Protein AF-A0A7C1UDN8-F1 (afdb_monomer_lite)

Structure (mmCIF, N/CA/C/O backbone):
data_AF-A0A7C1UDN8-F1
#
_entry.id   AF-A0A7C1UDN8-F1
#
loop_
_atom_site.group_PDB
_atom_site.id
_atom_site.type_symbol
_atom_site.label_atom_id
_atom_site.label_alt_id
_atom_site.label_comp_id
_atom_site.label_asym_id
_atom_site.label_entity_id
_atom_site.label_seq_id
_atom_site.pdbx_PDB_ins_code
_atom_site.Cartn_x
_atom_site.Cartn_y
_atom_site.Cartn_z
_atom_site.occupancy
_atom_site.B_iso_or_equiv
_atom_site.auth_seq_id
_atom_site.auth_comp_id
_atom_site.auth_asym_id
_atom_site.auth_atom_id
_atom_site.pdbx_PDB_model_num
ATOM 1 N N . MET A 1 1 ? -15.740 -4.122 31.085 1.00 71.56 1 MET A N 1
ATOM 2 C CA . MET A 1 1 ? -14.497 -4.740 30.578 1.00 71.56 1 MET A CA 1
ATOM 3 C C . MET A 1 1 ? -14.249 -4.084 29.233 1.00 71.56 1 MET A C 1
ATOM 5 O O . MET A 1 1 ? -15.215 -3.974 28.496 1.00 71.56 1 MET A O 1
ATOM 9 N N . GLY A 1 2 ? -13.065 -3.521 28.988 1.00 88.56 2 GLY A N 1
ATOM 10 C CA . GLY A 1 2 ? -12.771 -2.859 27.711 1.00 88.56 2 GLY A CA 1
ATOM 11 C C . GLY A 1 2 ? -12.361 -3.883 26.657 1.00 88.56 2 GLY A C 1
ATOM 12 O O . GLY A 1 2 ? -11.670 -4.844 26.993 1.00 88.56 2 GLY A O 1
ATOM 13 N N . GLU A 1 3 ? -12.789 -3.678 25.418 1.00 96.44 3 GLU A N 1
ATOM 14 C CA . GLU A 1 3 ? -12.419 -4.502 24.265 1.00 96.44 3 GLU A CA 1
ATOM 15 C C . GLU A 1 3 ? -11.464 -3.723 23.353 1.00 96.44 3 GLU A C 1
ATOM 17 O O . GLU A 1 3 ? -11.443 -2.492 23.369 1.00 96.44 3 GLU A O 1
ATOM 22 N N . LEU A 1 4 ? -10.654 -4.437 22.571 1.00 96.88 4 LEU A N 1
ATOM 23 C CA . LEU A 1 4 ? -9.713 -3.850 21.616 1.00 96.88 4 LEU A CA 1
ATOM 24 C C . LEU A 1 4 ? -9.818 -4.574 20.274 1.00 96.88 4 LEU A C 1
ATOM 26 O O . LEU A 1 4 ? -9.740 -5.802 20.224 1.00 96.88 4 LEU A O 1
ATOM 30 N N . LEU A 1 5 ? -9.915 -3.802 19.192 1.00 97.38 5 LEU A N 1
ATOM 31 C CA . LEU A 1 5 ? -9.803 -4.286 17.819 1.00 97.38 5 LEU A CA 1
ATOM 32 C C . LEU A 1 5 ? -8.441 -3.883 17.239 1.00 97.38 5 LEU A C 1
ATOM 34 O O . LEU A 1 5 ? -8.110 -2.701 17.177 1.00 97.38 5 LEU A O 1
ATOM 38 N N . GLY A 1 6 ? -7.668 -4.867 16.774 1.00 97.00 6 GLY A N 1
ATOM 39 C CA . GLY A 1 6 ? -6.468 -4.628 15.973 1.00 97.00 6 GLY A CA 1
ATOM 40 C C . GLY A 1 6 ? -6.811 -4.540 14.486 1.00 97.00 6 GLY A C 1
ATOM 41 O O . GLY A 1 6 ? -7.373 -5.482 13.930 1.00 97.00 6 GLY A O 1
ATOM 42 N N . ALA A 1 7 ? -6.442 -3.437 13.835 1.00 95.69 7 ALA A N 1
ATOM 43 C CA . ALA A 1 7 ? -6.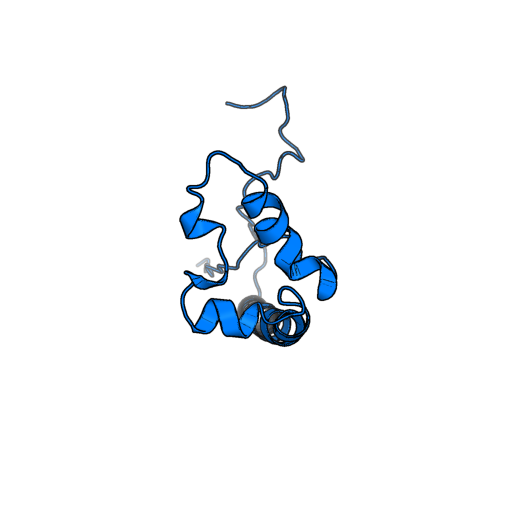643 -3.217 12.406 1.00 95.69 7 ALA A CA 1
ATOM 44 C C . ALA A 1 7 ? -5.316 -2.837 11.734 1.00 95.69 7 ALA A C 1
ATOM 46 O O . ALA A 1 7 ? -4.656 -1.891 12.153 1.00 95.69 7 ALA A O 1
ATOM 47 N N . GLY A 1 8 ? -4.930 -3.574 10.691 1.00 92.38 8 GLY A N 1
ATOM 48 C CA . GLY A 1 8 ? -3.734 -3.301 9.893 1.00 92.38 8 GLY A CA 1
ATOM 49 C C . GLY A 1 8 ? -4.098 -2.942 8.457 1.00 92.38 8 GLY A C 1
ATOM 50 O O . GLY A 1 8 ? -4.970 -3.574 7.860 1.00 92.38 8 GLY A O 1
ATOM 51 N N . LEU A 1 9 ? -3.424 -1.941 7.895 1.00 90.00 9 LEU A N 1
ATOM 52 C CA . LEU A 1 9 ? -3.568 -1.547 6.496 1.00 90.00 9 LEU A CA 1
ATOM 53 C C . LEU A 1 9 ? -2.242 -1.012 5.945 1.00 90.00 9 LEU A C 1
ATOM 55 O O . LEU A 1 9 ? -1.359 -0.617 6.702 1.00 90.00 9 LEU A O 1
ATOM 59 N N . SER A 1 10 ? -2.090 -1.028 4.622 1.00 87.25 10 SER A N 1
ATOM 60 C CA . SER A 1 10 ? -0.929 -0.425 3.965 1.00 87.25 10 SER A CA 1
ATOM 61 C C . SER A 1 10 ? -1.039 1.100 3.973 1.00 87.25 10 SER A C 1
ATOM 63 O O . SER A 1 10 ? -2.095 1.629 3.635 1.00 87.25 10 SER A O 1
ATOM 65 N N . HIS A 1 11 ? 0.057 1.796 4.283 1.00 83.94 11 HIS A N 1
ATOM 66 C CA . HIS A 1 11 ? 0.171 3.254 4.154 1.00 83.94 11 HIS A CA 1
ATOM 67 C C . HIS A 1 11 ? 0.689 3.693 2.766 1.00 83.94 11 HIS A C 1
ATOM 69 O O . HIS A 1 11 ? 1.135 4.823 2.612 1.00 83.94 11 HIS A O 1
ATOM 75 N N . TYR A 1 12 ? 0.663 2.804 1.761 1.00 83.69 12 TYR A N 1
ATOM 76 C CA . TYR A 1 12 ? 1.270 3.007 0.439 1.00 83.69 12 TYR A CA 1
ATOM 77 C C . TYR A 1 12 ? 0.875 4.358 -0.211 1.00 83.69 12 TYR A C 1
ATOM 79 O O . TYR A 1 12 ? -0.265 4.498 -0.672 1.00 83.69 12 TYR A O 1
ATOM 87 N N . PRO A 1 13 ? 1.804 5.336 -0.300 1.00 74.94 13 PRO A N 1
ATOM 88 C CA . PRO A 1 13 ? 1.495 6.709 -0.718 1.00 74.94 13 PRO A CA 1
ATOM 89 C C . PRO A 1 13 ? 0.874 6.875 -2.120 1.00 74.94 13 PRO A C 1
ATOM 91 O O . PRO A 1 13 ? -0.009 7.722 -2.277 1.00 74.94 13 PRO A O 1
ATOM 94 N N . PRO A 1 14 ? 1.247 6.084 -3.152 1.00 83.94 14 PRO A N 1
ATOM 95 C CA . PRO A 1 14 ? 0.715 6.255 -4.510 1.00 83.94 14 PRO A CA 1
ATOM 96 C C . PRO A 1 14 ? -0.801 6.054 -4.643 1.00 83.94 14 PRO A C 1
ATOM 98 O O . PRO A 1 14 ? -1.399 6.506 -5.619 1.00 83.94 14 PRO A O 1
ATOM 101 N N . LEU A 1 15 ? -1.464 5.471 -3.639 1.00 83.75 15 LEU A N 1
ATOM 102 C CA . LEU A 1 15 ? -2.927 5.434 -3.584 1.00 83.75 15 LEU A CA 1
ATOM 103 C C . LEU A 1 15 ? -3.575 6.822 -3.472 1.00 83.75 15 LEU A C 1
ATOM 105 O O . LEU A 1 15 ? -4.745 6.959 -3.822 1.00 83.75 15 LEU A O 1
ATOM 109 N N . CYS A 1 16 ? -2.857 7.855 -3.041 1.00 83.88 16 CYS A N 1
ATOM 110 C CA . CYS A 1 16 ? -3.362 9.230 -3.053 1.00 83.88 16 CYS A CA 1
ATOM 111 C C . CYS A 1 16 ? -3.208 9.918 -4.426 1.00 83.88 16 CYS A C 1
ATOM 113 O O . CYS A 1 16 ? -3.806 10.970 -4.648 1.00 83.88 16 CYS A O 1
ATOM 115 N N . GLY A 1 17 ? -2.424 9.336 -5.344 1.00 87.25 17 GLY A N 1
ATOM 116 C CA . GLY A 1 17 ? -2.186 9.846 -6.699 1.00 87.25 17 GLY A CA 1
ATOM 117 C C . GLY A 1 17 ? -3.161 9.296 -7.742 1.00 87.25 17 GLY A C 1
ATOM 118 O O . GLY A 1 17 ? -4.138 8.619 -7.402 1.00 87.25 17 GLY A O 1
ATOM 119 N N . ARG A 1 18 ? -2.896 9.566 -9.027 1.00 91.62 18 ARG A N 1
ATOM 120 C CA . ARG A 1 18 ? -3.673 9.013 -10.148 1.00 91.62 18 ARG A CA 1
ATOM 121 C C . ARG A 1 18 ? -3.159 7.633 -10.550 1.00 91.62 18 ARG A C 1
ATOM 123 O O . ARG A 1 18 ? -2.108 7.190 -10.099 1.00 91.62 18 ARG A O 1
ATOM 130 N N . ASP A 1 19 ? -3.918 6.932 -11.385 1.00 92.44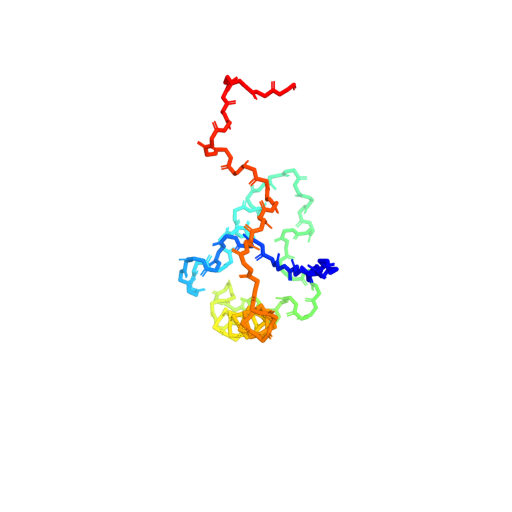 19 ASP A N 1
ATOM 131 C CA . ASP A 1 19 ? -3.518 5.610 -11.880 1.00 92.44 19 ASP A CA 1
ATOM 132 C C . ASP A 1 19 ? -2.277 5.683 -12.775 1.00 92.44 19 ASP A C 1
ATOM 134 O O . ASP A 1 19 ? -1.425 4.799 -12.699 1.00 92.44 19 ASP A O 1
ATOM 138 N N . GLU A 1 20 ? -2.113 6.765 -13.540 1.00 90.94 20 GLU A N 1
ATOM 139 C CA . GLU A 1 20 ? -0.919 6.974 -14.367 1.00 90.94 20 GLU A CA 1
ATOM 140 C C . GLU A 1 20 ? 0.353 7.170 -13.526 1.00 90.94 20 GLU A C 1
ATOM 142 O O . GLU A 1 20 ? 1.454 6.881 -13.991 1.00 90.94 20 GLU A O 1
ATOM 147 N N . ASP A 1 21 ? 0.201 7.613 -12.275 1.00 90.75 21 ASP A N 1
ATOM 148 C CA . ASP A 1 21 ? 1.308 7.869 -11.356 1.00 90.75 21 ASP A CA 1
ATOM 149 C C . ASP A 1 21 ? 1.678 6.626 -10.526 1.00 90.75 21 ASP A C 1
ATOM 151 O O . ASP A 1 21 ? 2.667 6.647 -9.796 1.00 90.75 21 ASP A O 1
ATOM 155 N N . MET A 1 22 ? 0.914 5.528 -10.594 1.00 91.25 22 MET A N 1
ATOM 156 C CA . MET A 1 22 ? 1.051 4.389 -9.668 1.00 91.25 22 MET A CA 1
ATOM 157 C C . MET A 1 22 ? 2.447 3.743 -9.707 1.00 91.25 22 MET A C 1
ATOM 159 O O . MET A 1 22 ? 2.940 3.252 -8.693 1.00 91.25 22 MET A O 1
ATOM 163 N N . SER A 1 23 ? 3.112 3.763 -10.863 1.00 92.81 23 SER A N 1
ATOM 164 C CA . SER A 1 23 ? 4.441 3.173 -11.044 1.00 92.81 23 SER A CA 1
ATOM 165 C C . SER A 1 23 ? 5.610 4.129 -10.795 1.00 92.81 23 SER A C 1
ATOM 167 O O . SER A 1 23 ? 6.759 3.698 -10.914 1.00 92.81 23 SER A O 1
ATOM 169 N N . HIS A 1 24 ? 5.371 5.393 -10.420 1.00 91.06 24 HIS A N 1
ATOM 170 C CA . HIS A 1 24 ? 6.431 6.410 -10.344 1.00 91.06 24 HIS A CA 1
ATOM 171 C C . HIS A 1 24 ? 7.590 6.020 -9.414 1.00 91.06 24 HIS A C 1
ATOM 173 O O . HIS A 1 24 ? 8.741 6.275 -9.750 1.00 91.06 24 HIS A O 1
ATOM 179 N N . LEU A 1 25 ? 7.311 5.352 -8.285 1.00 91.25 25 LEU A N 1
ATOM 180 C CA . LEU A 1 25 ? 8.348 4.883 -7.358 1.00 91.25 25 LEU A CA 1
ATOM 181 C C . LEU A 1 25 ? 9.267 3.849 -8.009 1.00 91.25 25 LEU A C 1
ATOM 183 O O . LEU A 1 25 ? 10.480 3.920 -7.842 1.00 91.25 25 LEU A O 1
ATOM 187 N N . LEU A 1 26 ? 8.703 2.903 -8.767 1.00 93.31 26 LEU A N 1
ATOM 188 C CA . LEU A 1 26 ? 9.495 1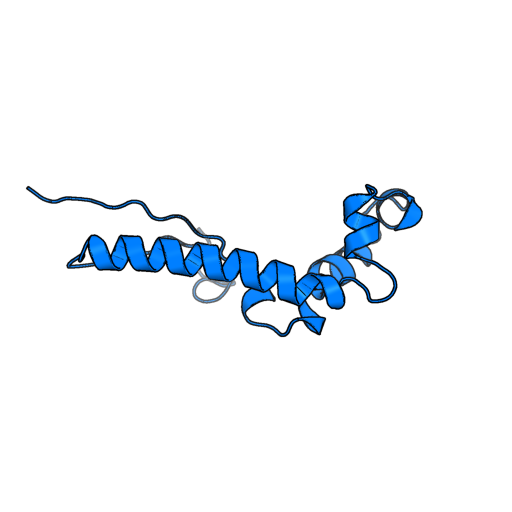.915 -9.495 1.00 93.31 26 LEU A CA 1
ATOM 189 C C . LEU A 1 26 ? 10.286 2.592 -10.617 1.00 93.31 26 LEU A C 1
ATOM 191 O O . LEU A 1 26 ? 11.468 2.309 -10.764 1.00 93.31 26 LEU A O 1
ATOM 195 N N . VAL A 1 27 ? 9.676 3.523 -11.358 1.00 93.50 27 VAL A N 1
ATOM 196 C CA . VAL A 1 27 ? 10.382 4.308 -12.386 1.00 93.50 27 VAL A CA 1
ATOM 197 C C . VAL A 1 27 ? 11.584 5.037 -11.784 1.00 93.50 27 VAL A C 1
ATOM 199 O O . VAL A 1 27 ? 12.686 4.866 -12.289 1.00 93.50 27 VAL A O 1
ATOM 202 N N . ALA A 1 28 ? 11.391 5.772 -10.686 1.00 93.94 28 ALA A N 1
ATOM 203 C CA . ALA A 1 28 ? 12.459 6.499 -10.002 1.00 93.94 28 ALA A CA 1
ATOM 204 C C . ALA A 1 28 ? 13.529 5.554 -9.432 1.00 93.94 28 ALA A C 1
ATOM 206 O O . ALA A 1 28 ? 14.718 5.826 -9.525 1.00 93.94 28 ALA A O 1
ATOM 207 N N . THR A 1 29 ? 13.121 4.403 -8.890 1.00 94.25 29 THR A N 1
ATOM 208 C CA . THR A 1 29 ? 14.052 3.396 -8.359 1.00 94.25 29 THR A CA 1
ATOM 209 C C . THR A 1 29 ? 14.954 2.841 -9.462 1.00 94.25 29 THR A C 1
ATOM 211 O O . THR A 1 29 ? 16.140 2.642 -9.239 1.00 94.25 29 THR A O 1
ATOM 214 N N . LEU A 1 30 ? 14.433 2.629 -10.673 1.00 94.00 30 LEU A N 1
ATOM 215 C CA . LEU A 1 30 ? 15.217 2.122 -11.807 1.00 94.00 30 LEU A CA 1
ATOM 216 C C . LEU A 1 30 ? 16.271 3.119 -12.324 1.00 94.00 30 LEU A C 1
ATOM 218 O O . LEU A 1 30 ? 17.165 2.711 -13.070 1.00 94.00 30 LEU A O 1
ATOM 222 N N . GLU A 1 31 ? 16.194 4.394 -11.936 1.00 94.31 31 GLU A N 1
ATOM 223 C CA . GLU A 1 31 ? 17.217 5.404 -12.240 1.00 94.31 31 GLU A CA 1
ATOM 224 C C . GLU A 1 31 ? 18.472 5.243 -11.366 1.00 94.31 31 GLU A C 1
ATOM 226 O O . GLU A 1 31 ? 19.540 5.723 -11.742 1.00 94.31 31 GLU A O 1
ATOM 231 N N . ASP A 1 32 ? 18.380 4.523 -10.242 1.00 95.38 32 ASP A N 1
ATOM 232 C CA . ASP A 1 32 ? 19.510 4.273 -9.350 1.00 95.38 32 ASP A CA 1
ATOM 233 C C . ASP A 1 32 ? 20.557 3.363 -10.018 1.00 95.38 32 ASP A C 1
ATOM 235 O O . ASP A 1 32 ? 20.341 2.175 -10.286 1.00 95.38 32 ASP A O 1
ATOM 239 N N . GLU A 1 33 ? 21.734 3.932 -10.285 1.00 94.56 33 GLU A N 1
ATOM 240 C CA . GLU A 1 33 ? 22.854 3.228 -10.908 1.00 94.56 33 GLU A CA 1
ATOM 241 C C . GLU A 1 33 ? 23.459 2.136 -10.020 1.00 94.56 33 GLU A C 1
ATOM 243 O O . GLU A 1 33 ? 24.115 1.231 -10.545 1.00 94.56 33 GLU A O 1
ATOM 248 N N . SER A 1 34 ? 23.219 2.183 -8.704 1.00 96.19 34 SER A N 1
ATOM 249 C CA . SER A 1 34 ? 23.667 1.153 -7.766 1.00 96.19 34 SER A CA 1
ATOM 250 C C . SER A 1 34 ? 22.923 -0.173 -7.948 1.00 96.19 34 SER A C 1
ATOM 252 O O . SER A 1 34 ? 23.447 -1.228 -7.579 1.00 96.19 34 SER A O 1
ATOM 254 N N . ILE A 1 35 ? 21.740 -0.153 -8.575 1.00 94.56 35 ILE A N 1
ATOM 255 C CA . ILE A 1 35 ? 20.991 -1.364 -8.905 1.00 94.56 35 ILE A CA 1
ATOM 256 C C . ILE A 1 35 ? 21.695 -2.089 -10.064 1.00 94.56 35 ILE A C 1
ATOM 258 O O . ILE A 1 35 ? 21.881 -1.505 -11.146 1.00 94.56 35 ILE A O 1
ATOM 262 N N . PRO A 1 36 ? 22.052 -3.381 -9.899 1.00 95.31 36 PRO A N 1
ATOM 263 C CA . PRO A 1 36 ? 22.649 -4.165 -10.972 1.00 95.31 36 PRO A CA 1
ATOM 264 C C . PRO A 1 36 ? 21.820 -4.090 -12.257 1.00 95.31 36 PRO A C 1
ATOM 266 O O . PRO A 1 36 ? 20.593 -4.195 -12.228 1.00 95.31 36 PRO A O 1
ATOM 269 N N . ALA A 1 37 ? 22.495 -3.907 -13.395 1.00 93.25 37 ALA A N 1
ATOM 270 C CA . ALA A 1 37 ? 21.843 -3.654 -14.683 1.00 93.25 37 ALA A CA 1
ATOM 271 C C . ALA A 1 37 ? 20.831 -4.746 -15.072 1.00 93.25 37 ALA A C 1
ATOM 273 O O . ALA A 1 37 ? 19.806 -4.440 -15.673 1.00 93.25 37 ALA A O 1
ATOM 274 N N . GLU A 1 38 ? 21.077 -5.996 -14.669 1.00 93.88 38 GLU A N 1
ATOM 275 C CA . GLU A 1 38 ? 20.154 -7.109 -14.898 1.00 93.88 38 GLU A CA 1
ATOM 276 C C . GLU A 1 38 ? 18.785 -6.891 -14.248 1.00 93.88 38 GLU A C 1
ATOM 278 O O . GLU A 1 38 ? 17.783 -7.235 -14.857 1.00 93.88 38 GLU A O 1
ATOM 283 N N . TYR A 1 39 ? 18.706 -6.267 -13.068 1.00 92.88 39 TYR A N 1
ATOM 284 C CA . TYR A 1 39 ? 17.429 -5.986 -12.401 1.00 92.88 39 TYR A CA 1
ATOM 285 C C . TYR A 1 39 ? 16.719 -4.759 -12.979 1.00 92.88 39 TYR A C 1
ATOM 287 O O . TYR A 1 39 ? 15.509 -4.611 -12.801 1.00 92.88 39 TYR A O 1
ATOM 295 N N . ARG A 1 40 ? 17.447 -3.893 -13.695 1.00 93.81 40 ARG A N 1
ATOM 296 C CA . ARG A 1 40 ? 16.873 -2.731 -14.389 1.00 93.81 40 ARG A CA 1
ATOM 297 C C . ARG A 1 40 ? 16.307 -3.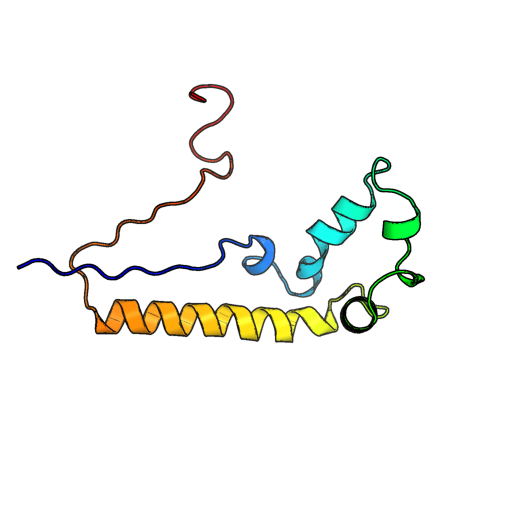070 -15.768 1.00 93.81 40 ARG A C 1
ATOM 299 O O . ARG A 1 40 ? 15.488 -2.318 -16.292 1.00 93.81 40 ARG A O 1
ATOM 306 N N . ASP A 1 41 ? 16.705 -4.202 -16.341 1.00 94.19 41 ASP A N 1
ATOM 307 C CA . ASP A 1 41 ? 16.177 -4.687 -17.612 1.00 94.19 41 ASP A CA 1
ATOM 308 C C . ASP A 1 41 ? 14.827 -5.397 -17.421 1.00 94.19 41 ASP A C 1
ATOM 310 O O . ASP A 1 41 ? 14.744 -6.492 -16.871 1.00 94.19 41 ASP A O 1
ATOM 314 N N . VAL A 1 42 ? 13.756 -4.799 -17.947 1.00 94.75 42 VAL A N 1
ATOM 315 C CA . VAL A 1 42 ? 12.392 -5.355 -17.905 1.00 94.75 42 VAL A CA 1
ATOM 316 C C . VAL A 1 42 ? 12.328 -6.773 -18.480 1.00 94.75 42 VAL A C 1
ATOM 318 O O . VAL A 1 42 ? 11.502 -7.574 -18.042 1.00 94.75 42 VAL A O 1
ATOM 321 N N . ALA A 1 43 ? 13.184 -7.126 -19.445 1.00 94.88 43 ALA A N 1
ATOM 322 C CA . ALA A 1 43 ? 13.183 -8.458 -20.042 1.00 94.88 43 ALA A CA 1
ATOM 323 C C . ALA A 1 43 ? 13.505 -9.561 -19.019 1.00 94.88 43 ALA A C 1
ATOM 325 O O . ALA A 1 43 ? 12.969 -10.670 -19.128 1.00 94.88 43 ALA A O 1
ATOM 326 N N . THR A 1 44 ? 14.307 -9.255 -17.996 1.00 95.62 44 THR A N 1
ATOM 327 C CA . THR A 1 44 ? 14.728 -10.213 -16.961 1.00 95.62 44 THR A CA 1
ATOM 328 C C . THR A 1 44 ? 13.675 -10.406 -15.869 1.00 95.62 44 THR A C 1
ATOM 330 O O . THR A 1 44 ? 13.728 -11.390 -15.130 1.00 95.62 44 THR A O 1
ATOM 333 N N . TRP A 1 45 ? 12.689 -9.507 -15.774 1.00 96.44 45 TRP A N 1
ATOM 334 C CA . TRP A 1 45 ? 11.701 -9.520 -14.699 1.00 96.44 45 TRP A CA 1
ATOM 335 C C . TRP A 1 45 ? 10.824 -10.781 -14.715 1.00 96.44 45 TRP A C 1
ATOM 337 O O . TRP A 1 45 ? 10.609 -11.396 -15.764 1.00 96.44 45 TRP A O 1
ATOM 347 N N . PRO A 1 46 ? 10.232 -11.176 -13.575 1.00 96.94 46 PRO A N 1
ATOM 348 C CA . PRO A 1 46 ? 9.239 -12.243 -13.550 1.00 96.94 46 PRO A CA 1
ATOM 349 C C . PRO A 1 46 ? 8.090 -11.987 -14.537 1.00 96.94 46 PRO A C 1
ATOM 351 O O . PRO A 1 46 ? 7.638 -10.855 -14.713 1.00 96.94 46 PRO A O 1
ATOM 354 N N . ALA A 1 47 ? 7.573 -13.050 -15.161 1.00 97.50 47 ALA A N 1
ATOM 355 C CA . ALA A 1 47 ? 6.519 -12.934 -16.175 1.00 97.50 47 ALA A CA 1
ATOM 356 C C . ALA A 1 47 ? 5.281 -12.124 -15.726 1.00 97.50 47 ALA A C 1
ATOM 358 O O . ALA A 1 47 ? 4.819 -11.310 -16.527 1.00 97.50 47 ALA A O 1
ATOM 359 N N . PRO A 1 48 ? 4.772 -12.259 -14.481 1.00 96.00 48 PRO A N 1
ATOM 360 C CA . PRO A 1 48 ? 3.660 -11.434 -14.004 1.00 96.00 48 PRO A CA 1
ATOM 361 C C . PRO A 1 48 ? 3.996 -9.940 -13.970 1.00 96.00 48 PRO A C 1
ATOM 363 O O . PRO A 1 48 ? 3.185 -9.121 -14.381 1.00 96.00 48 PRO A O 1
ATOM 366 N N . MET A 1 49 ? 5.217 -9.592 -13.558 1.00 95.94 49 MET A N 1
ATOM 367 C CA . MET A 1 49 ? 5.669 -8.204 -13.479 1.00 95.94 49 MET A CA 1
ATOM 368 C C . MET A 1 49 ? 5.778 -7.579 -14.871 1.00 95.94 49 MET A C 1
ATOM 370 O O . MET A 1 49 ? 5.318 -6.463 -15.074 1.00 95.94 49 MET A O 1
ATOM 374 N N . ARG A 1 50 ? 6.304 -8.316 -15.861 1.00 96.75 50 ARG A N 1
ATOM 375 C CA . ARG A 1 50 ? 6.317 -7.850 -17.260 1.00 96.75 50 ARG A CA 1
ATOM 376 C C . ARG A 1 50 ? 4.911 -7.654 -17.821 1.00 96.75 50 ARG A C 1
ATOM 378 O O . ARG A 1 50 ? 4.691 -6.719 -18.583 1.00 96.75 50 ARG A O 1
ATOM 385 N N . ALA A 1 51 ? 3.976 -8.538 -17.471 1.00 96.25 51 ALA A N 1
ATOM 386 C CA . ALA A 1 51 ? 2.592 -8.440 -17.921 1.00 96.25 51 ALA A CA 1
ATOM 387 C C . ALA A 1 51 ? 1.886 -7.211 -17.330 1.00 96.25 51 ALA A C 1
ATOM 389 O O . ALA A 1 51 ? 1.207 -6.504 -18.068 1.00 96.25 51 ALA A O 1
ATOM 390 N N . GLU A 1 52 ? 2.078 -6.939 -16.035 1.00 95.69 52 GLU A N 1
ATOM 391 C CA . GLU A 1 52 ? 1.546 -5.732 -15.395 1.00 95.69 52 GLU A CA 1
ATOM 392 C C . GLU A 1 52 ? 2.225 -4.470 -15.930 1.00 95.69 52 GLU A C 1
ATOM 394 O O . GLU A 1 52 ? 1.529 -3.514 -16.240 1.00 95.69 52 GLU A O 1
ATOM 399 N N . TRP A 1 53 ? 3.551 -4.477 -16.103 1.00 95.75 53 TRP A N 1
ATOM 400 C CA . TRP A 1 53 ? 4.311 -3.337 -16.626 1.00 95.75 53 TRP A CA 1
ATOM 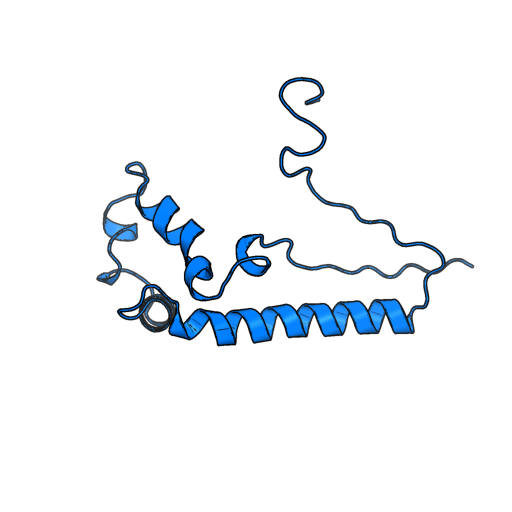401 C C . TRP A 1 53 ? 3.939 -2.973 -18.065 1.00 95.75 53 TRP A C 1
ATOM 403 O O . TRP A 1 53 ? 3.829 -1.796 -18.403 1.00 95.75 53 TRP A O 1
ATOM 413 N N . SER A 1 54 ? 3.733 -3.989 -18.905 1.00 93.94 54 SER A N 1
ATOM 414 C CA . SER A 1 54 ? 3.293 -3.850 -20.292 1.00 93.94 54 SER A CA 1
ATOM 415 C C . SER A 1 54 ? 4.156 -2.853 -21.107 1.00 93.94 54 SER A C 1
ATOM 417 O O . SER A 1 54 ? 5.348 -2.680 -20.848 1.00 93.94 54 SER A O 1
ATOM 419 N N . HIS A 1 55 ? 3.585 -2.231 -22.139 1.00 93.88 55 HIS A N 1
ATOM 420 C CA . HIS A 1 55 ? 4.182 -1.120 -22.882 1.00 93.88 55 HIS A CA 1
ATOM 421 C C . HIS A 1 55 ? 3.817 0.263 -22.306 1.00 93.88 55 HIS A C 1
ATOM 423 O O . HIS A 1 55 ? 4.264 1.279 -22.834 1.00 93.88 55 HIS A O 1
ATOM 429 N N . ASP A 1 56 ? 2.970 0.326 -21.275 1.00 93.81 56 ASP A N 1
ATOM 430 C CA . ASP A 1 56 ? 2.440 1.564 -20.684 1.00 93.81 56 ASP A CA 1
ATOM 431 C C . ASP A 1 56 ? 2.965 1.851 -19.269 1.00 93.81 56 ASP A C 1
ATOM 433 O O . ASP A 1 56 ? 2.447 2.728 -18.579 1.00 93.81 56 ASP A O 1
ATOM 437 N N . ARG A 1 57 ? 4.002 1.120 -18.841 1.00 93.75 57 ARG A N 1
ATOM 438 C CA . ARG A 1 57 ? 4.618 1.231 -17.511 1.00 93.75 57 ARG A CA 1
ATOM 439 C C . ARG A 1 57 ? 3.631 0.981 -16.366 1.00 93.75 57 ARG A C 1
ATOM 441 O O . ARG A 1 57 ? 3.764 1.572 -15.296 1.00 93.75 57 ARG A O 1
ATOM 448 N N . GLY A 1 58 ? 2.648 0.111 -16.569 1.00 93.88 58 GLY A N 1
ATOM 449 C CA . GLY A 1 58 ? 1.720 -0.324 -15.528 1.00 93.88 58 GLY A CA 1
ATOM 450 C C . GLY A 1 58 ? 0.440 0.489 -15.398 1.00 93.88 58 GLY A C 1
ATOM 451 O O . GLY A 1 58 ? -0.373 0.174 -14.528 1.00 93.88 58 GLY A O 1
ATOM 452 N N . ALA A 1 59 ? 0.217 1.488 -16.255 1.00 92.25 59 ALA A N 1
ATOM 453 C CA . ALA A 1 59 ? -0.964 2.346 -16.178 1.00 92.25 59 ALA A CA 1
ATOM 454 C C . ALA A 1 59 ? -2.278 1.548 -16.311 1.00 92.25 59 ALA A C 1
ATOM 456 O O . ALA A 1 59 ? -3.193 1.722 -15.505 1.00 92.25 59 ALA A O 1
ATOM 457 N N . ALA A 1 60 ? -2.370 0.601 -17.251 1.00 92.12 60 ALA A N 1
ATOM 458 C CA . ALA A 1 60 ? -3.555 -0.246 -17.408 1.00 92.12 60 ALA A CA 1
ATOM 459 C C . ALA A 1 60 ? -3.799 -1.176 -16.205 1.00 92.12 60 ALA A C 1
ATOM 461 O O . ALA A 1 60 ? -4.948 -1.476 -15.870 1.00 92.12 60 ALA A O 1
ATOM 462 N N . ALA A 1 61 ? -2.735 -1.628 -15.534 1.00 94.50 61 ALA A N 1
ATOM 463 C CA . ALA A 1 61 ? -2.837 -2.480 -14.350 1.00 94.50 61 ALA A CA 1
ATOM 464 C C . ALA A 1 61 ? -3.219 -1.689 -13.082 1.00 94.50 61 ALA A C 1
ATOM 466 O O . ALA A 1 61 ? -3.806 -2.257 -12.151 1.00 94.50 61 ALA A O 1
ATOM 467 N N . ALA A 1 62 ? -2.931 -0.383 -13.049 1.00 94.00 62 ALA A N 1
ATOM 468 C CA . ALA A 1 62 ? -3.079 0.470 -11.874 1.00 94.00 62 ALA A CA 1
ATOM 469 C C . ALA A 1 62 ? -4.522 0.550 -11.355 1.00 94.00 62 ALA A C 1
ATOM 471 O O . ALA A 1 62 ? -4.742 0.374 -10.156 1.00 94.00 62 ALA A O 1
ATOM 472 N N . ALA A 1 63 ? -5.518 0.708 -12.233 1.00 92.19 63 ALA A N 1
ATOM 473 C CA . ALA A 1 63 ? -6.923 0.801 -11.822 1.00 92.19 63 ALA A CA 1
ATOM 474 C C . ALA A 1 63 ? -7.403 -0.470 -11.095 1.00 92.19 63 ALA A C 1
ATOM 476 O O . ALA A 1 63 ? -8.042 -0.415 -10.038 1.00 92.19 63 ALA A O 1
ATOM 477 N N . ALA A 1 64 ? -7.051 -1.644 -11.632 1.00 93.19 64 ALA A N 1
ATOM 478 C CA . ALA A 1 64 ? -7.380 -2.926 -11.019 1.00 93.19 64 ALA A CA 1
ATOM 479 C C . ALA A 1 64 ? -6.630 -3.124 -9.693 1.00 93.19 64 ALA A C 1
ATOM 481 O O . ALA A 1 64 ? -7.205 -3.630 -8.727 1.00 93.19 64 ALA A O 1
ATOM 482 N N . HIS A 1 65 ? -5.362 -2.713 -9.629 1.00 92.56 65 HIS A N 1
ATOM 483 C CA . HIS A 1 65 ? -4.564 -2.733 -8.406 1.00 92.56 65 HIS A CA 1
ATOM 484 C C . HIS A 1 65 ? -5.177 -1.846 -7.308 1.00 92.56 65 HIS A C 1
ATOM 486 O O . HIS A 1 65 ? -5.449 -2.331 -6.206 1.00 92.56 65 HIS A O 1
ATOM 492 N N . ARG A 1 66 ? -5.497 -0.587 -7.630 1.00 92.50 66 ARG A N 1
ATOM 493 C CA . ARG A 1 66 ? -6.177 0.355 -6.733 1.00 92.50 66 ARG A CA 1
ATOM 494 C C . ARG A 1 66 ? -7.490 -0.209 -6.221 1.00 92.50 66 ARG A C 1
ATOM 496 O O . ARG A 1 66 ? -7.744 -0.161 -5.023 1.00 92.50 66 ARG A O 1
ATOM 503 N N . SER A 1 67 ? -8.316 -0.756 -7.112 1.00 93.25 67 SER A N 1
ATOM 504 C CA . SER A 1 67 ? -9.606 -1.338 -6.738 1.00 93.25 67 SER A CA 1
ATOM 505 C C . SER A 1 67 ? -9.450 -2.416 -5.658 1.00 93.25 67 SER A C 1
ATOM 507 O O . SER A 1 67 ? -10.153 -2.373 -4.647 1.00 93.25 67 SER A O 1
ATOM 509 N N . ARG A 1 68 ? -8.465 -3.318 -5.805 1.00 93.06 68 ARG A N 1
ATOM 510 C CA . ARG A 1 68 ? -8.166 -4.356 -4.802 1.00 93.06 68 ARG A CA 1
ATOM 511 C C . ARG A 1 68 ? -7.731 -3.769 -3.459 1.00 93.06 68 ARG A C 1
ATOM 513 O O . ARG A 1 68 ? -8.194 -4.240 -2.422 1.00 93.06 68 ARG A O 1
ATOM 520 N N . LEU A 1 69 ? -6.866 -2.754 -3.467 1.00 92.62 69 LEU A N 1
ATOM 521 C CA . LEU A 1 69 ? -6.389 -2.112 -2.238 1.00 92.62 69 LEU A CA 1
ATOM 522 C C . LEU A 1 69 ? -7.508 -1.363 -1.508 1.00 92.62 69 LEU A C 1
ATOM 524 O O . LEU A 1 69 ? -7.710 -1.567 -0.311 1.00 92.62 69 LEU A O 1
ATOM 528 N N . VAL A 1 70 ? -8.284 -0.558 -2.236 1.00 92.81 70 VAL A N 1
ATOM 529 C CA . VAL A 1 70 ? -9.412 0.194 -1.670 1.00 92.81 70 VAL A CA 1
ATOM 530 C C . VAL A 1 70 ? -10.467 -0.754 -1.104 1.00 92.81 70 VAL A C 1
ATOM 532 O O . VAL A 1 70 ? -11.033 -0.480 -0.049 1.00 92.81 70 VAL A O 1
ATOM 535 N N . GLU A 1 71 ? -10.713 -1.891 -1.752 1.00 95.00 71 GLU A N 1
ATOM 536 C CA . GLU A 1 71 ? -11.620 -2.906 -1.217 1.00 95.00 71 GLU A CA 1
ATOM 537 C C . GLU A 1 71 ? -11.122 -3.496 0.111 1.00 95.00 71 GLU A C 1
ATOM 539 O O . GLU A 1 71 ? -11.909 -3.695 1.035 1.00 95.00 71 GLU A O 1
ATOM 544 N N . GLY A 1 72 ? -9.810 -3.694 0.260 1.00 94.00 72 GLY A N 1
ATOM 545 C CA . GLY A 1 72 ? -9.203 -4.035 1.548 1.00 94.00 72 GLY A CA 1
ATOM 546 C C . GLY A 1 72 ? -9.499 -2.988 2.627 1.00 94.00 72 GLY A C 1
ATOM 547 O O . GLY A 1 72 ? -9.934 -3.340 3.724 1.00 94.00 72 GLY A O 1
ATOM 548 N N . PHE A 1 73 ? -9.354 -1.699 2.306 1.00 94.50 73 PHE A N 1
ATOM 549 C CA . PHE A 1 73 ? -9.667 -0.616 3.244 1.00 94.50 73 PHE A CA 1
ATOM 550 C C . PHE A 1 73 ? -11.145 -0.558 3.618 1.00 94.50 73 PHE A C 1
ATOM 552 O O . PHE A 1 73 ? -11.460 -0.328 4.783 1.00 94.50 73 PHE A O 1
ATOM 559 N N . ARG A 1 74 ? -12.060 -0.811 2.674 1.00 96.19 74 ARG A N 1
ATOM 560 C CA . ARG A 1 74 ? -13.500 -0.872 2.974 1.00 96.19 74 ARG A CA 1
ATOM 561 C C . ARG A 1 74 ? -13.824 -1.962 3.987 1.00 96.19 74 ARG A C 1
ATOM 563 O O . ARG A 1 74 ? -14.625 -1.724 4.883 1.00 96.19 74 ARG A O 1
ATOM 570 N N . ARG A 1 75 ? -13.172 -3.123 3.892 1.00 96.88 75 ARG A N 1
ATOM 571 C CA . ARG A 1 75 ? -13.342 -4.219 4.862 1.00 96.88 75 ARG A CA 1
ATOM 572 C C . ARG A 1 75 ? -12.840 -3.838 6.248 1.00 96.88 75 ARG A C 1
ATOM 574 O O . ARG A 1 75 ? -13.535 -4.080 7.227 1.00 96.88 75 ARG A O 1
ATOM 581 N N . VAL A 1 76 ? -11.660 -3.220 6.327 1.00 96.94 76 VAL A N 1
ATOM 582 C CA . VAL A 1 76 ? -11.115 -2.728 7.601 1.00 96.94 76 VAL A CA 1
ATOM 583 C C . VAL A 1 76 ? -12.033 -1.664 8.198 1.00 96.94 76 VAL A C 1
ATOM 585 O O . VAL A 1 76 ? -12.337 -1.719 9.386 1.00 96.94 76 VAL A O 1
ATOM 588 N N . ARG A 1 77 ? -12.533 -0.736 7.374 1.00 96.94 77 ARG A N 1
ATOM 589 C CA . ARG A 1 77 ? -13.479 0.287 7.819 1.00 96.94 77 ARG A CA 1
ATOM 590 C C . ARG A 1 77 ? -14.767 -0.328 8.361 1.00 96.94 77 ARG A C 1
ATOM 592 O O . ARG A 1 77 ? -15.173 0.051 9.450 1.00 96.94 77 ARG A O 1
ATOM 599 N N . ALA A 1 78 ? -15.353 -1.290 7.650 1.00 98.38 78 ALA A N 1
ATOM 600 C CA . ALA A 1 78 ? -16.551 -1.992 8.104 1.00 98.38 78 ALA A CA 1
ATOM 601 C C . ALA A 1 78 ? -16.326 -2.695 9.452 1.00 98.38 78 ALA A C 1
ATOM 603 O O . ALA A 1 78 ? -17.154 -2.575 10.342 1.00 98.38 78 ALA A O 1
ATOM 604 N N . ALA A 1 79 ? -15.173 -3.345 9.648 1.00 98.12 79 ALA A N 1
ATOM 605 C CA . ALA A 1 79 ? -14.841 -3.969 10.930 1.00 98.12 79 ALA A CA 1
ATOM 606 C C . ALA A 1 79 ? -14.714 -2.950 12.078 1.00 98.12 79 ALA A C 1
ATOM 608 O O . ALA A 1 79 ? -15.130 -3.236 13.197 1.00 98.12 79 ALA A O 1
ATOM 609 N N . ILE A 1 80 ? -14.155 -1.763 11.811 1.00 98.00 80 ILE A N 1
ATOM 610 C CA . ILE A 1 80 ? -14.087 -0.666 12.790 1.00 98.00 80 ILE A CA 1
ATOM 611 C C . ILE A 1 80 ? -15.492 -0.133 13.102 1.00 98.00 80 ILE A C 1
ATOM 613 O O . ILE A 1 80 ? -15.793 0.127 14.264 1.00 98.00 80 ILE A O 1
ATOM 617 N N . ASP A 1 81 ? -16.348 0.011 12.089 1.00 98.31 81 ASP A N 1
ATOM 618 C CA . ASP A 1 81 ? -17.728 0.478 12.258 1.00 98.31 81 ASP A CA 1
ATOM 619 C C . ASP A 1 81 ? -18.572 -0.505 13.073 1.00 98.31 81 ASP A C 1
ATOM 621 O O . ASP A 1 81 ? -19.249 -0.090 14.011 1.00 98.31 81 ASP A O 1
ATOM 625 N N . ASP A 1 82 ? -18.475 -1.800 12.769 1.00 98.38 82 ASP A N 1
ATOM 626 C CA . ASP A 1 82 ? -19.169 -2.864 13.499 1.00 98.38 82 ASP A CA 1
ATOM 627 C C . ASP A 1 82 ? -18.680 -2.976 14.951 1.00 98.38 82 ASP A C 1
ATOM 629 O O . ASP A 1 82 ? -19.459 -3.301 15.847 1.00 98.38 82 ASP A O 1
ATOM 633 N N . PHE A 1 83 ? -17.396 -2.693 15.197 1.00 98.12 83 PHE A N 1
ATOM 634 C CA . PHE A 1 83 ? -16.823 -2.666 16.542 1.00 98.12 83 PHE A CA 1
ATOM 635 C C . PHE A 1 83 ? -17.295 -1.458 17.365 1.00 98.12 83 PHE A C 1
ATOM 637 O O . PHE A 1 83 ? -17.404 -1.563 18.583 1.00 98.12 83 PHE A O 1
ATOM 644 N N . GLY A 1 84 ? -17.585 -0.325 16.716 1.00 97.69 84 GLY A N 1
ATOM 645 C CA . GLY A 1 84 ? -18.100 0.884 17.366 1.00 97.69 84 GLY A CA 1
ATOM 646 C C . GLY A 1 84 ? -17.204 1.441 18.485 1.00 97.69 84 GLY A C 1
ATOM 647 O O . GLY A 1 84 ? -17.695 1.620 19.599 1.00 97.69 84 GLY A O 1
ATOM 648 N N . PRO A 1 85 ? -15.906 1.714 18.239 1.00 97.44 85 PRO A N 1
ATOM 649 C CA . PRO A 1 85 ? -14.988 2.150 19.287 1.00 97.44 85 PRO A CA 1
ATOM 650 C C . PRO A 1 85 ? -15.290 3.569 19.786 1.00 97.44 85 PRO A C 1
ATOM 652 O O . PRO A 1 85 ? -15.538 4.476 18.992 1.00 97.44 85 PRO A O 1
ATOM 655 N N . ASP A 1 86 ? -15.124 3.798 21.090 1.00 98.06 86 ASP A N 1
ATOM 656 C CA . ASP A 1 86 ? -15.163 5.148 21.677 1.00 98.06 86 ASP A CA 1
ATOM 657 C C . ASP A 1 86 ? -13.939 6.001 21.289 1.00 98.06 86 ASP A C 1
ATOM 659 O O . ASP A 1 86 ? -13.990 7.232 21.302 1.00 98.06 86 ASP A O 1
ATOM 663 N N . ALA A 1 87 ? -12.816 5.353 20.961 1.00 96.88 87 ALA A N 1
ATOM 664 C CA . ALA A 1 87 ? -11.576 6.001 20.553 1.00 96.88 87 ALA A CA 1
ATOM 665 C C . ALA A 1 87 ? -10.788 5.132 19.565 1.00 96.88 87 ALA A C 1
ATOM 667 O O . ALA A 1 87 ? -10.775 3.906 19.663 1.00 96.88 87 ALA A O 1
ATOM 668 N N . VAL A 1 88 ? -10.069 5.782 18.648 1.00 96.38 88 VAL A N 1
ATOM 669 C CA . VAL A 1 88 ? -9.152 5.129 17.706 1.00 96.38 88 VAL A CA 1
ATOM 670 C C . VAL A 1 88 ? -7.738 5.627 17.977 1.00 96.38 88 VAL A C 1
ATOM 672 O O . VAL A 1 88 ? -7.491 6.831 17.964 1.00 96.38 88 VAL A O 1
ATOM 675 N N . VAL A 1 89 ? -6.808 4.699 18.204 1.00 96.12 89 VAL A N 1
ATOM 676 C CA . VAL A 1 89 ? -5.373 4.991 18.319 1.00 96.12 89 VAL A CA 1
ATOM 677 C C . VAL A 1 89 ? -4.693 4.529 17.038 1.00 96.12 89 VAL A C 1
ATOM 679 O O . VAL A 1 89 ? -4.767 3.353 16.688 1.00 96.12 89 VAL A O 1
ATOM 682 N N . ILE A 1 90 ? -4.038 5.455 16.341 1.00 93.56 90 ILE A N 1
ATOM 683 C CA . ILE A 1 90 ? -3.307 5.176 15.102 1.00 93.56 90 ILE A CA 1
ATOM 684 C C . ILE A 1 90 ? -1.816 5.219 15.416 1.00 93.56 90 ILE A C 1
ATOM 686 O O . ILE A 1 90 ? -1.324 6.203 15.962 1.00 93.56 90 ILE A O 1
ATOM 690 N N . ILE A 1 91 ? -1.109 4.146 15.067 1.00 91.44 91 ILE A N 1
ATOM 691 C CA . ILE A 1 91 ? 0.349 4.068 15.145 1.00 91.44 91 ILE A CA 1
ATOM 692 C C . ILE A 1 91 ? 0.859 4.007 13.709 1.00 91.44 91 ILE A C 1
ATOM 694 O O . ILE A 1 91 ? 0.545 3.065 12.982 1.00 91.44 91 ILE A O 1
ATOM 698 N N . GLY A 1 92 ? 1.617 5.020 13.310 1.00 88.12 92 GLY A N 1
ATOM 699 C CA . GLY A 1 92 ? 2.242 5.133 11.998 1.00 88.12 92 GLY A CA 1
ATOM 700 C C . GLY A 1 92 ? 3.619 5.765 12.133 1.00 88.12 92 GLY A C 1
ATOM 701 O O . GLY A 1 92 ? 3.937 6.357 13.167 1.00 88.12 92 GLY A O 1
ATOM 702 N N . ASP A 1 93 ? 4.443 5.593 11.112 1.00 87.25 93 ASP A N 1
ATOM 703 C CA . ASP A 1 93 ? 5.698 6.311 10.987 1.00 87.25 93 ASP A CA 1
ATOM 704 C C . ASP A 1 93 ? 5.452 7.759 10.547 1.00 87.25 93 ASP A C 1
ATOM 706 O O . ASP A 1 93 ? 4.506 8.069 9.823 1.00 87.25 93 ASP A O 1
ATOM 710 N N . ASP A 1 94 ? 6.307 8.660 11.022 1.00 86.00 94 ASP A N 1
ATOM 711 C CA . ASP A 1 94 ? 6.292 10.054 10.604 1.00 86.00 94 ASP A CA 1
ATOM 712 C C . ASP A 1 94 ? 7.039 10.158 9.275 1.00 86.00 94 ASP A C 1
ATOM 714 O O . ASP A 1 94 ? 8.254 9.969 9.219 1.00 86.00 94 ASP A O 1
ATOM 718 N N . GLN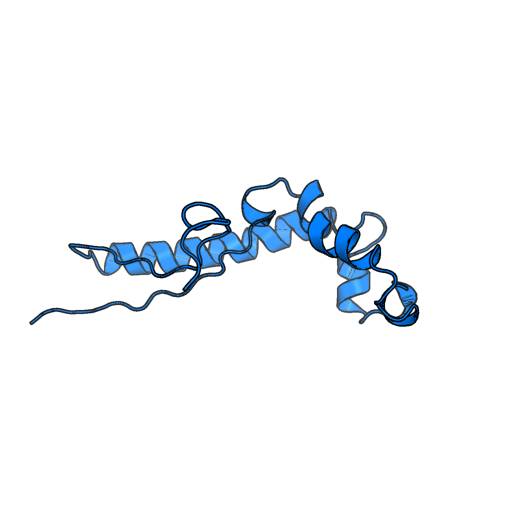 A 1 95 ? 6.310 10.422 8.193 1.00 85.19 95 GLN A N 1
ATOM 719 C CA . GLN A 1 95 ? 6.846 10.555 6.833 1.00 85.19 95 GLN A CA 1
ATOM 720 C C . GLN A 1 95 ? 7.586 11.895 6.650 1.00 85.19 95 GLN A C 1
ATOM 722 O O . GLN A 1 95 ? 7.383 12.608 5.669 1.00 85.19 95 GLN A O 1
ATOM 727 N N . TYR A 1 96 ? 8.443 12.245 7.615 1.00 85.88 96 TYR A N 1
ATOM 728 C CA . TYR A 1 96 ? 9.166 13.513 7.696 1.00 85.88 96 TYR A CA 1
ATOM 729 C C . TYR A 1 96 ? 8.244 14.746 7.800 1.00 85.88 96 TYR A C 1
ATOM 731 O O . TYR A 1 96 ? 8.531 15.833 7.281 1.00 85.88 96 TYR A O 1
ATOM 739 N N . GLU A 1 97 ? 7.092 14.579 8.451 1.00 84.56 97 GLU A N 1
ATOM 740 C CA . GLU A 1 97 ? 6.054 15.608 8.541 1.00 84.56 97 GLU A CA 1
ATOM 741 C C . GLU A 1 97 ? 6.173 16.407 9.839 1.00 84.56 97 GLU A C 1
ATOM 743 O O . GLU A 1 97 ? 6.276 17.638 9.787 1.00 84.56 97 GLU A O 1
ATOM 748 N N . ASN A 1 98 ? 6.189 15.713 10.982 1.00 87.62 98 ASN A N 1
ATOM 749 C CA . ASN A 1 98 ? 6.253 16.310 12.316 1.00 87.62 98 ASN A CA 1
ATOM 750 C C . ASN A 1 98 ? 7.673 16.306 12.890 1.00 87.62 98 ASN A C 1
ATOM 752 O O . ASN A 1 98 ? 8.034 17.237 13.610 1.00 87.62 98 ASN A O 1
ATOM 756 N N . PHE A 1 99 ? 8.474 15.286 12.575 1.00 86.56 99 PHE A N 1
ATOM 757 C CA . PHE A 1 99 ? 9.868 15.173 12.987 1.00 86.56 99 PHE A CA 1
ATOM 758 C C . PHE A 1 99 ? 10.761 15.388 11.768 1.00 86.56 99 PHE A C 1
ATOM 760 O O . PHE A 1 99 ? 10.675 14.662 10.778 1.00 86.56 99 PHE A O 1
ATOM 767 N N . ARG A 1 100 ? 11.611 16.415 11.833 1.00 84.69 100 ARG A N 1
ATOM 768 C CA . ARG A 1 100 ? 12.550 16.745 10.756 1.00 84.69 100 ARG A CA 1
ATOM 769 C C . ARG A 1 100 ? 13.978 16.753 11.280 1.00 84.69 100 ARG A C 1
ATOM 771 O O . ARG A 1 100 ? 14.341 15.869 12.043 1.00 84.69 100 ARG A O 1
ATOM 778 N N . GLU A 1 101 ? 14.803 17.704 10.857 1.00 86.69 101 GLU A N 1
ATOM 779 C CA . GLU A 1 101 ? 16.213 17.792 11.244 1.00 86.69 101 GLU A CA 1
ATOM 780 C C . GLU A 1 101 ? 16.401 17.948 12.761 1.00 86.69 101 GLU A C 1
ATOM 782 O O . GLU A 1 101 ? 17.365 17.433 13.328 1.00 86.69 101 GLU A O 1
ATOM 787 N N . ASP A 1 102 ? 15.438 18.583 13.422 1.00 74.06 102 ASP A N 1
ATOM 788 C CA . ASP A 1 102 ? 15.402 18.755 14.864 1.00 74.06 102 ASP A CA 1
ATOM 789 C C . ASP A 1 102 ? 14.351 17.782 15.422 1.00 74.06 102 ASP A C 1
ATOM 791 O O . ASP A 1 102 ? 13.215 17.798 14.947 1.00 74.06 102 ASP A O 1
ATOM 795 N N . LEU A 1 103 ? 14.696 16.989 16.451 1.00 66.56 103 LEU A N 1
ATOM 796 C CA . LEU A 1 103 ? 13.831 16.005 17.153 1.00 66.56 103 LEU A CA 1
ATOM 797 C C . LEU A 1 103 ? 13.883 14.535 16.668 1.00 66.56 103 LEU A C 1
ATOM 799 O O . LEU A 1 103 ? 12.986 13.761 17.005 1.00 66.56 103 LEU A O 1
ATOM 803 N N . ILE A 1 104 ? 14.938 14.108 15.965 1.00 61.62 104 ILE A N 1
ATOM 804 C CA . ILE A 1 104 ? 15.221 12.672 15.761 1.00 61.62 104 ILE A CA 1
ATOM 805 C C . ILE A 1 104 ? 15.891 12.112 17.041 1.00 61.62 104 ILE A C 1
ATOM 807 O O . ILE A 1 104 ? 16.871 12.718 17.481 1.00 61.62 104 ILE A O 1
ATOM 811 N N . PRO A 1 105 ? 15.375 11.032 17.673 1.00 59.50 105 PRO A N 1
ATOM 812 C CA . PRO A 1 105 ? 15.971 10.419 18.869 1.00 59.50 105 PRO A CA 1
ATOM 813 C C . PRO A 1 105 ? 17.424 9.962 18.701 1.00 59.50 105 PRO A C 1
ATOM 815 O O . PRO A 1 105 ? 17.776 9.488 17.596 1.00 59.50 105 PRO A O 1
#

Sequence (105 aa):
MGELLGAGLSHYPPLCGRDEDMSHLLVATLEDESIPAEYRDVATWPAPMRAEWSHDRGAAAAAAHRSRLVEGFRRVRAAIDDFGPDAVVIIGDDQYENFREDLIP

Radius of gyration: 18.81 Å; chains: 1; bounding box: 43×32×54 Å

Secondary structure (DSSP, 8-state):
------------GGGGS-STTTTHHHHHHHT-TTS-HHHH-GGGS-HHHHHHHTTTTTHHHHHHHHHHHHHHHHHHHHHHHHH--S---------SSS--SS---

pLDDT: mean 91.64, std 7.12, range [59.5, 98.38]

Foldseek 3Di:
DDDDDDFDADPPPCLVDALLCNQVVVVVVLVDPVPPVLVSDLVNDDPVCNVCCDPSHNSVVSVVVSVVRVVSVVVSVVVCVVVVDPDDDDDDDDPCPPDHPPPDD